Protein AF-A0A9X8DW33-F1 (afdb_monomer)

Mean predicted aligned error: 5.47 Å

Secondary structure (DSSP, 8-state):
--HHHHHHHHHHHHHHHHHHHHHHIIIIIHHHHHHHHHHHHHHHHHHHHH--TTHHHHHHHHHHHHHHHHHHHHHHHHHHHHHHHHHHTS--

pLDDT: mean 91.3, std 8.58, range [51.19, 97.69]

Solvent-accessible surface area (backbone atoms only — not comparable to full-atom values): 5105 Å² total; per-residue (Å²): 133,59,74,63,60,58,49,41,52,52,52,52,51,55,49,49,58,50,51,53,53,49,48,48,41,62,71,53,50,47,54,54,51,48,52,54,51,53,49,47,52,53,50,50,54,52,43,44,74,76,40,66,80,64,33,69,60,51,52,53,52,48,51,51,52,52,51,52,52,53,48,55,55,51,51,52,53,53,52,53,54,48,49,52,55,51,53,74,64,51,74,130

Organism: Aphanomyces astaci (NCBI:txid112090)

Structure (mmCIF, N/CA/C/O backbone):
data_AF-A0A9X8DW33-F1
#
_entry.id   AF-A0A9X8DW33-F1
#
loop_
_atom_site.group_PDB
_atom_site.id
_atom_site.type_symbol
_atom_site.label_atom_id
_atom_site.label_alt_id
_atom_site.label_comp_id
_atom_site.label_asym_id
_atom_site.label_entity_id
_atom_site.label_seq_id
_atom_site.pdbx_PDB_ins_code
_atom_site.Cartn_x
_atom_site.Cartn_y
_atom_site.Cartn_z
_atom_site.occupancy
_atom_site.B_iso_or_equiv
_atom_site.auth_seq_id
_atom_site.auth_comp_id
_atom_site.auth_asym_id
_atom_site.auth_atom_id
_atom_site.pdbx_PDB_model_num
ATOM 1 N N . MET A 1 1 ? -30.507 0.278 28.693 1.00 52.88 1 MET A N 1
ATOM 2 C CA . MET A 1 1 ? -29.131 0.159 28.166 1.00 52.88 1 MET A CA 1
ATOM 3 C C . MET A 1 1 ? -28.388 1.431 28.530 1.00 52.88 1 MET A C 1
ATOM 5 O O . MET A 1 1 ? -28.928 2.508 28.315 1.00 52.88 1 MET A O 1
ATOM 9 N N . THR A 1 2 ? -27.249 1.316 29.207 1.00 65.75 2 THR A N 1
ATOM 10 C CA . THR 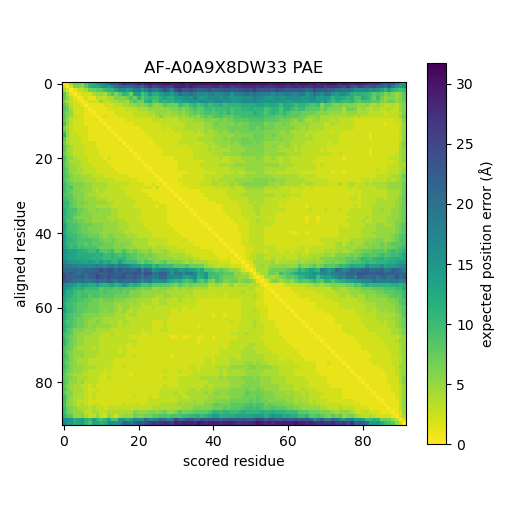A 1 2 ? -26.487 2.457 29.735 1.00 65.75 2 THR A CA 1
ATOM 11 C C . THR A 1 2 ? -25.849 3.258 28.592 1.00 65.75 2 THR A C 1
ATOM 13 O O . THR A 1 2 ? -25.485 2.694 27.564 1.00 65.75 2 THR A O 1
ATOM 16 N N . SER A 1 3 ? -25.710 4.577 28.765 1.00 76.00 3 SER A N 1
ATOM 17 C CA . SER A 1 3 ? -25.122 5.510 27.779 1.00 76.00 3 SER A CA 1
ATOM 18 C C . SER A 1 3 ? -23.765 5.039 27.221 1.00 76.00 3 SER A C 1
ATOM 20 O O . SER A 1 3 ? -23.469 5.247 26.047 1.00 76.00 3 SER A O 1
ATOM 22 N N . ASN A 1 4 ? -22.976 4.324 28.030 1.00 77.88 4 ASN A N 1
ATOM 23 C CA . ASN A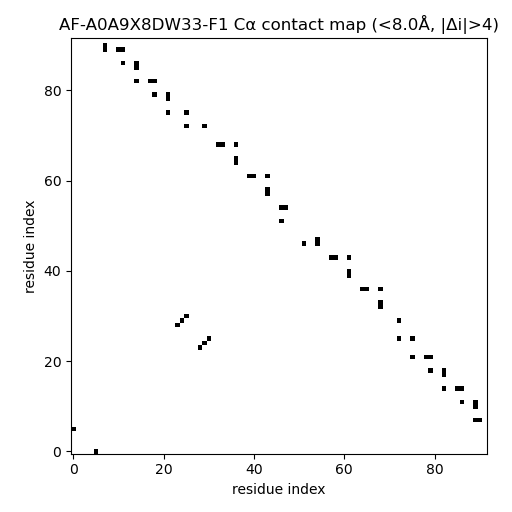 1 4 ? -21.679 3.775 27.627 1.00 77.88 4 ASN A CA 1
ATOM 24 C C . ASN A 1 4 ? -21.794 2.647 26.593 1.00 77.88 4 ASN A C 1
ATOM 26 O O . ASN A 1 4 ? -21.029 2.634 25.637 1.00 77.88 4 ASN A O 1
ATOM 30 N N . ALA A 1 5 ? -22.790 1.763 26.708 1.00 80.38 5 ALA A N 1
ATOM 31 C CA . ALA A 1 5 ? -22.991 0.685 25.739 1.00 80.38 5 ALA A CA 1
ATOM 32 C C . ALA A 1 5 ? -23.350 1.227 24.343 1.00 80.38 5 ALA A C 1
ATOM 34 O O . ALA A 1 5 ? -22.873 0.720 23.332 1.00 80.38 5 ALA A O 1
ATOM 35 N N . MET A 1 6 ? -24.143 2.305 24.280 1.00 82.50 6 MET A N 1
ATOM 36 C CA . MET A 1 6 ? -24.470 2.965 23.008 1.00 82.50 6 MET A CA 1
ATOM 37 C C . MET A 1 6 ? -23.249 3.656 22.385 1.00 82.50 6 MET A C 1
ATOM 39 O O . MET A 1 6 ? -23.107 3.657 21.164 1.00 82.50 6 MET A O 1
ATOM 43 N N . LYS A 1 7 ? -22.351 4.218 23.207 1.00 84.81 7 LYS A N 1
ATOM 44 C CA . LYS A 1 7 ? -21.090 4.810 22.733 1.00 84.81 7 LYS A CA 1
ATOM 45 C C . LYS A 1 7 ? -20.139 3.749 22.182 1.00 84.81 7 LYS A C 1
ATOM 47 O O . LYS A 1 7 ? -19.670 3.913 21.059 1.00 84.81 7 LYS A O 1
ATOM 52 N N . ALA A 1 8 ? -19.938 2.654 22.917 1.00 87.38 8 ALA A N 1
ATOM 53 C CA . ALA A 1 8 ? -19.098 1.539 22.486 1.00 87.38 8 ALA A CA 1
ATOM 54 C C . ALA A 1 8 ? -19.596 0.941 21.161 1.00 87.38 8 ALA A C 1
ATOM 56 O O . ALA A 1 8 ? -18.826 0.758 20.223 1.00 87.38 8 ALA A O 1
ATOM 57 N N . GLN A 1 9 ? -20.910 0.737 21.027 1.00 90.12 9 GLN A N 1
ATOM 58 C CA . GLN A 1 9 ? -21.505 0.254 19.781 1.00 90.12 9 GLN A CA 1
ATOM 59 C C . GLN A 1 9 ? -21.278 1.220 18.605 1.00 90.12 9 GLN A C 1
ATOM 61 O O . GLN A 1 9 ? -20.993 0.777 17.493 1.00 90.12 9 GLN A O 1
ATOM 66 N N . GLY A 1 10 ? -21.365 2.533 18.841 1.00 91.44 10 GLY A N 1
ATOM 67 C CA . GLY A 1 10 ? -21.058 3.542 17.825 1.00 91.44 10 GLY A CA 1
ATOM 68 C C . GLY A 1 10 ? -19.585 3.541 17.404 1.00 91.44 10 GLY A C 1
ATOM 69 O O . GLY A 1 10 ? -19.289 3.655 16.215 1.00 91.44 10 GLY A O 1
ATOM 70 N N . GLN A 1 11 ? -18.663 3.364 18.354 1.00 91.31 11 GLN A N 1
ATOM 71 C CA . GLN A 1 11 ? -17.228 3.249 18.070 1.00 91.31 1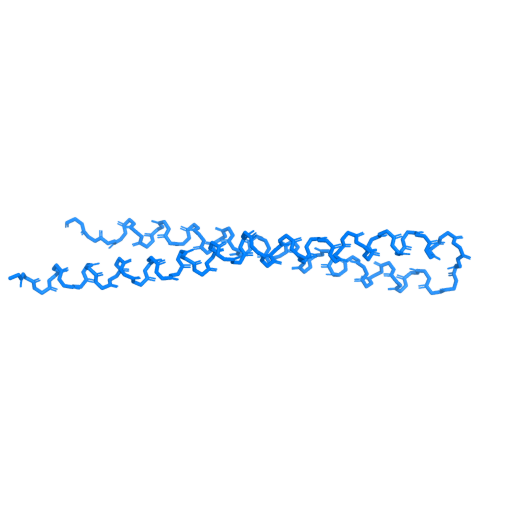1 GLN A CA 1
ATOM 72 C C . GLN A 1 11 ? -16.916 1.987 17.260 1.00 91.31 11 GLN A C 1
ATOM 74 O O . GLN A 1 11 ? -16.226 2.076 16.247 1.00 91.31 11 GLN A O 1
ATOM 79 N N . LEU A 1 12 ? -17.491 0.840 17.633 1.00 94.12 12 LEU A N 1
ATOM 80 C CA . LEU A 1 12 ? -17.339 -0.412 16.884 1.00 94.12 12 LEU A CA 1
ATOM 81 C C . LEU A 1 12 ? -17.865 -0.296 15.453 1.00 94.12 12 LEU A C 1
ATOM 83 O O . LEU A 1 12 ? -17.204 -0.760 14.527 1.00 94.12 12 LEU A O 1
ATOM 87 N N . ALA A 1 13 ? -19.016 0.351 15.256 1.00 94.88 13 ALA A N 1
ATOM 88 C CA . ALA A 1 13 ? -19.559 0.583 13.920 1.00 94.88 13 ALA A CA 1
ATOM 89 C C . ALA A 1 13 ? -18.619 1.457 13.072 1.00 94.88 13 ALA A C 1
ATOM 91 O O . ALA A 1 13 ? -18.328 1.126 11.926 1.00 94.88 13 ALA A O 1
ATOM 92 N N . ALA A 1 14 ? -18.075 2.533 13.649 1.00 94.25 14 ALA A N 1
ATOM 93 C CA . ALA A 1 14 ? -17.129 3.400 12.950 1.00 94.25 14 ALA A CA 1
ATOM 94 C C . ALA A 1 14 ? -15.820 2.675 12.581 1.00 94.25 14 ALA A C 1
ATOM 96 O O . ALA A 1 14 ? -15.288 2.884 11.485 1.00 94.25 14 ALA A O 1
ATOM 97 N N . ILE A 1 15 ? -15.313 1.820 13.475 1.00 95.56 15 ILE A N 1
ATOM 98 C CA . ILE A 1 15 ? -14.139 0.974 13.230 1.00 95.56 15 ILE A CA 1
ATOM 99 C C . ILE A 1 15 ? -14.428 -0.025 12.106 1.00 95.56 15 ILE A C 1
ATOM 101 O O . ILE A 1 15 ? -13.622 -0.137 11.182 1.00 95.56 15 ILE A O 1
ATOM 105 N N . ALA A 1 16 ? -15.579 -0.703 12.142 1.00 95.62 16 ALA A N 1
ATOM 106 C CA . ALA A 1 16 ? -15.991 -1.650 11.107 1.00 95.62 16 ALA A CA 1
ATOM 107 C C . ALA A 1 16 ? -16.078 -0.975 9.728 1.00 95.62 16 ALA A C 1
ATOM 109 O O . ALA A 1 16 ? -15.445 -1.435 8.780 1.00 95.62 16 ALA A O 1
ATOM 110 N N . ASP A 1 17 ? -16.726 0.190 9.636 1.00 96.88 17 ASP A N 1
ATOM 111 C CA . ASP A 1 17 ? -16.809 0.961 8.390 1.00 96.88 17 ASP A CA 1
ATOM 112 C C . ASP A 1 17 ? -15.423 1.351 7.846 1.00 96.88 17 ASP A C 1
ATOM 114 O O . ASP A 1 17 ? -15.193 1.430 6.634 1.00 96.88 17 ASP A O 1
ATOM 118 N N . GLN A 1 18 ? -14.474 1.686 8.728 1.00 96.06 18 GLN A N 1
ATOM 119 C CA . GLN A 1 18 ? -13.100 1.983 8.319 1.00 96.06 18 GLN A CA 1
ATOM 120 C C . GLN A 1 18 ? -12.347 0.724 7.881 1.00 96.06 18 GLN A C 1
ATOM 122 O O . GLN A 1 18 ? -11.641 0.786 6.872 1.00 96.06 18 GLN A O 1
ATOM 127 N N . ALA A 1 19 ? -12.527 -0.398 8.575 1.00 96.31 19 ALA A N 1
ATOM 128 C CA . ALA A 1 19 ? -11.943 -1.680 8.203 1.00 96.31 19 ALA A CA 1
ATOM 129 C C . ALA A 1 19 ? -12.435 -2.142 6.823 1.00 96.31 19 ALA A C 1
ATOM 131 O O . ALA A 1 19 ? -11.607 -2.497 5.985 1.00 96.31 19 ALA A O 1
ATOM 132 N N . ASP A 1 20 ? -13.733 -2.025 6.535 1.00 96.81 20 ASP A N 1
ATOM 133 C CA . ASP A 1 20 ? -14.318 -2.376 5.233 1.00 96.81 20 ASP A CA 1
ATOM 134 C C . ASP A 1 20 ? -13.743 -1.525 4.094 1.00 96.81 20 ASP A C 1
ATOM 136 O O . ASP A 1 20 ? -13.392 -2.034 3.025 1.00 96.81 20 ASP A O 1
ATOM 140 N N . ARG A 1 21 ? -13.560 -0.220 4.331 1.00 95.94 21 ARG A N 1
ATOM 141 C CA . ARG A 1 21 ? -12.900 0.670 3.361 1.00 95.94 21 ARG A CA 1
ATOM 142 C C . ARG A 1 21 ? -11.450 0.274 3.108 1.00 95.94 21 ARG A C 1
ATOM 144 O O . ARG A 1 21 ? -11.002 0.315 1.962 1.00 95.94 21 ARG A O 1
ATOM 151 N N . ILE A 1 22 ? -10.700 -0.076 4.151 1.00 96.00 22 ILE A N 1
ATOM 152 C CA . ILE A 1 22 ? -9.313 -0.530 3.991 1.00 96.00 22 ILE A CA 1
ATOM 153 C C . ILE A 1 22 ? -9.285 -1.875 3.259 1.00 96.00 22 ILE A C 1
ATOM 155 O O . ILE A 1 22 ? -8.460 -2.056 2.364 1.00 96.00 22 ILE A O 1
ATOM 159 N N . HIS A 1 23 ? -10.208 -2.783 3.577 1.00 95.94 23 HIS A N 1
ATOM 160 C CA . HIS A 1 23 ? -10.349 -4.068 2.906 1.00 95.94 23 HIS A CA 1
ATOM 161 C C . HIS A 1 23 ? -10.583 -3.896 1.400 1.00 95.94 23 HIS A C 1
ATOM 163 O O . HIS A 1 23 ? -9.849 -4.498 0.614 1.00 95.94 23 HIS A O 1
ATOM 169 N N . ASP A 1 24 ? -11.513 -3.032 0.975 1.00 96.31 24 ASP A N 1
ATOM 170 C CA . ASP A 1 24 ? -11.688 -2.706 -0.449 1.00 96.31 24 ASP A CA 1
ATOM 171 C C . ASP A 1 24 ? -10.380 -2.189 -1.067 1.00 96.31 24 ASP A C 1
ATOM 173 O O . ASP A 1 24 ? -9.903 -2.713 -2.073 1.00 96.31 24 ASP A O 1
ATOM 177 N N . ILE A 1 25 ? -9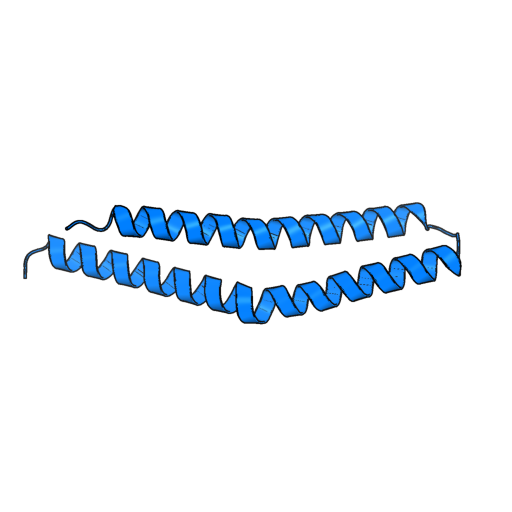.725 -1.214 -0.429 1.00 96.25 25 ILE A N 1
ATOM 178 C CA . ILE A 1 25 ? -8.475 -0.646 -0.953 1.00 96.25 25 ILE A CA 1
ATOM 179 C C . ILE A 1 25 ? -7.404 -1.727 -1.147 1.00 96.25 25 ILE A C 1
ATOM 181 O O . ILE A 1 25 ? -6.731 -1.741 -2.182 1.00 96.25 25 ILE A O 1
ATOM 185 N N . VAL A 1 26 ? -7.233 -2.614 -0.170 1.00 95.38 26 VAL A N 1
ATOM 186 C CA . VAL A 1 26 ? -6.190 -3.647 -0.175 1.00 95.38 26 VAL A CA 1
ATOM 187 C C . VAL A 1 26 ? -6.503 -4.773 -1.156 1.00 95.38 26 VAL A C 1
ATOM 189 O O . VAL A 1 26 ? -5.582 -5.284 -1.790 1.00 95.38 26 VAL A O 1
ATOM 192 N N . THR A 1 27 ? -7.772 -5.143 -1.321 1.00 95.00 27 THR A N 1
ATOM 193 C CA . THR A 1 27 ? -8.168 -6.294 -2.149 1.00 95.00 27 THR A CA 1
ATOM 194 C C . THR A 1 27 ? -8.485 -5.934 -3.595 1.00 95.00 27 THR A C 1
ATOM 196 O O . THR A 1 27 ? -8.300 -6.771 -4.476 1.00 95.00 27 THR A O 1
ATOM 199 N N . THR A 1 28 ? -8.906 -4.699 -3.877 1.00 93.75 28 THR A N 1
ATOM 200 C CA . THR A 1 28 ? -9.308 -4.282 -5.229 1.00 93.75 28 THR A CA 1
ATOM 201 C C . THR A 1 28 ? -8.343 -3.245 -5.809 1.00 93.75 28 THR A C 1
ATOM 203 O O . THR A 1 28 ? -7.729 -3.456 -6.862 1.00 93.75 28 THR A O 1
ATOM 206 N N . ARG A 1 29 ? -8.130 -2.128 -5.106 1.00 94.62 29 ARG A N 1
ATOM 207 C CA . ARG A 1 29 ? -7.446 -0.945 -5.662 1.00 94.62 29 ARG A CA 1
ATOM 208 C C . ARG A 1 29 ? -5.929 -1.093 -5.709 1.00 94.62 29 ARG A C 1
ATOM 210 O O . ARG A 1 29 ? -5.320 -0.762 -6.729 1.00 94.62 29 ARG A O 1
ATOM 217 N N . LEU A 1 30 ? -5.302 -1.555 -4.627 1.00 95.81 30 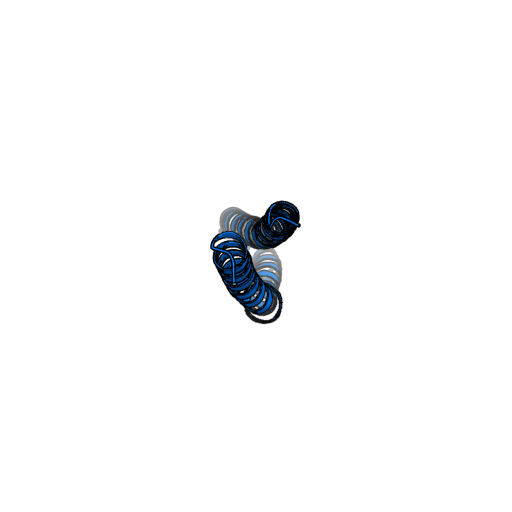LEU A N 1
ATOM 218 C CA . LEU A 1 30 ? -3.848 -1.740 -4.569 1.00 95.81 30 LEU A CA 1
ATOM 219 C C . LEU A 1 30 ? -3.349 -2.805 -5.559 1.00 95.81 30 LEU A C 1
ATOM 221 O O . LEU A 1 30 ? -2.359 -2.522 -6.234 1.00 95.81 30 LEU A O 1
ATOM 225 N N . PRO A 1 31 ? -4.018 -3.959 -5.746 1.00 96.94 31 PRO A N 1
ATOM 226 C CA . PRO A 1 31 ? -3.630 -4.932 -6.766 1.00 96.94 31 PRO A CA 1
ATOM 227 C C . PRO A 1 31 ? -3.694 -4.367 -8.187 1.00 96.94 31 PRO A C 1
ATOM 229 O O . 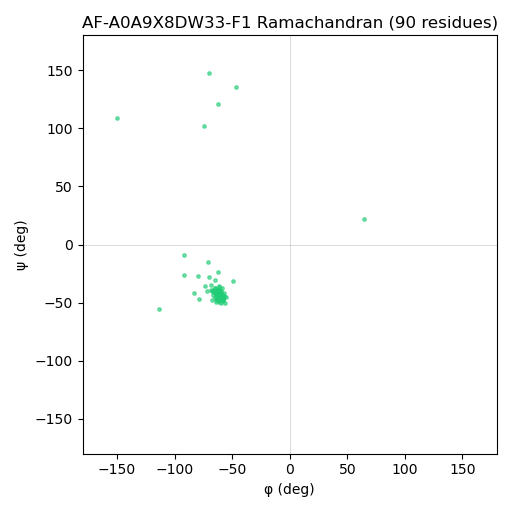PRO A 1 31 ? -2.778 -4.579 -8.984 1.00 96.94 31 PRO A O 1
ATOM 232 N N . HIS A 1 32 ? -4.721 -3.572 -8.498 1.00 95.88 32 HIS A N 1
ATOM 233 C CA . HIS A 1 32 ? -4.791 -2.890 -9.788 1.00 95.88 32 HIS A CA 1
ATOM 234 C C . HIS A 1 32 ? -3.631 -1.895 -9.970 1.00 95.88 32 HIS A C 1
ATOM 236 O O . HIS A 1 32 ? -2.946 -1.908 -10.994 1.00 95.88 32 HIS A O 1
ATOM 242 N N . GLN A 1 33 ? -3.352 -1.071 -8.954 1.00 95.31 33 GLN A N 1
ATOM 243 C CA . GLN A 1 33 ? -2.221 -0.135 -8.978 1.00 95.31 33 GLN A CA 1
ATOM 244 C C . GLN A 1 33 ? -0.870 -0.849 -9.092 1.00 95.31 33 GLN A C 1
ATOM 246 O O . GLN A 1 33 ? 0.009 -0.364 -9.801 1.00 95.31 33 GLN A O 1
ATOM 251 N N . HIS A 1 34 ? -0.713 -2.006 -8.448 1.00 97.00 34 HIS A N 1
ATOM 252 C CA . HIS A 1 34 ? 0.468 -2.850 -8.590 1.00 97.00 34 HIS A CA 1
ATOM 253 C C . HIS A 1 34 ? 0.682 -3.255 -10.052 1.00 97.00 34 HIS A C 1
ATOM 255 O O . HIS A 1 34 ? 1.789 -3.106 -10.566 1.00 97.00 34 HIS A O 1
ATOM 261 N N . GLY A 1 35 ? -0.377 -3.687 -10.746 1.00 96.69 35 GLY A N 1
ATOM 262 C CA . GLY A 1 35 ? -0.318 -4.009 -12.174 1.00 96.69 35 GLY A CA 1
ATOM 263 C C . GLY A 1 35 ? 0.157 -2.831 -13.031 1.00 96.69 35 GLY A C 1
ATOM 264 O O . GLY A 1 35 ? 1.045 -2.994 -13.868 1.00 96.69 35 GLY A O 1
ATOM 265 N N . LEU A 1 36 ? -0.364 -1.627 -12.777 1.00 95.69 36 LEU A N 1
ATOM 266 C CA . LEU A 1 36 ? 0.051 -0.411 -13.489 1.00 95.69 36 LEU A CA 1
ATOM 267 C C . LEU A 1 36 ? 1.525 -0.060 -13.239 1.00 95.69 36 LEU A C 1
ATOM 269 O O . LEU A 1 36 ? 2.253 0.268 -14.174 1.00 95.69 36 LEU A O 1
ATOM 273 N N . VAL A 1 37 ? 1.985 -0.152 -11.989 1.00 96.75 37 VAL A N 1
ATOM 274 C CA . VAL A 1 37 ? 3.382 0.135 -11.628 1.00 96.75 37 VAL A CA 1
ATOM 275 C C . VAL A 1 37 ? 4.328 -0.914 -12.214 1.00 96.75 37 VAL A C 1
ATOM 277 O O . VAL A 1 37 ? 5.389 -0.559 -12.725 1.00 96.75 37 VAL A O 1
ATOM 280 N N . ALA A 1 38 ? 3.945 -2.193 -12.203 1.00 97.00 38 ALA A N 1
ATOM 281 C CA . ALA A 1 38 ? 4.712 -3.260 -12.841 1.00 97.00 38 ALA A CA 1
ATOM 282 C C . ALA A 1 38 ? 4.850 -3.027 -14.355 1.00 97.00 38 ALA A C 1
ATOM 284 O O . ALA A 1 38 ? 5.947 -3.173 -14.904 1.00 97.00 38 ALA A O 1
ATOM 285 N N . ALA A 1 39 ? 3.770 -2.598 -15.016 1.00 96.31 39 ALA A N 1
ATOM 286 C CA . ALA A 1 39 ? 3.791 -2.229 -16.427 1.00 96.31 39 ALA A CA 1
ATOM 287 C C . ALA A 1 39 ? 4.714 -1.028 -16.700 1.00 96.31 39 ALA A C 1
ATOM 289 O O . ALA A 1 39 ? 5.518 -1.092 -17.630 1.00 96.31 39 ALA A O 1
ATOM 290 N N . GLU A 1 40 ? 4.681 0.024 -15.873 1.00 95.00 40 GLU A N 1
ATOM 291 C CA . GLU A 1 40 ? 5.594 1.172 -16.013 1.00 95.00 40 GLU A CA 1
ATOM 292 C C . GLU A 1 40 ? 7.063 0.753 -15.847 1.00 95.00 40 GLU A C 1
ATOM 294 O O . GLU A 1 40 ? 7.924 1.199 -16.610 1.00 95.00 40 GLU A O 1
ATOM 299 N N . ILE A 1 41 ? 7.373 -0.120 -14.880 1.00 95.69 41 ILE A N 1
ATOM 300 C CA . ILE A 1 41 ? 8.737 -0.637 -14.682 1.00 95.69 41 ILE A CA 1
ATOM 301 C C . ILE A 1 41 ? 9.196 -1.391 -15.932 1.00 95.69 41 ILE A C 1
ATOM 303 O O . ILE A 1 41 ? 10.302 -1.150 -16.428 1.00 95.69 41 ILE A O 1
ATOM 307 N N . ALA A 1 42 ? 8.354 -2.284 -16.459 1.00 95.56 42 ALA A N 1
ATOM 308 C CA . ALA A 1 42 ? 8.658 -3.048 -17.664 1.00 95.56 42 ALA A CA 1
ATOM 309 C C . ALA A 1 42 ? 8.866 -2.126 -18.874 1.00 95.56 42 ALA A C 1
ATOM 311 O O . ALA A 1 42 ? 9.890 -2.235 -19.553 1.00 95.56 42 ALA A O 1
ATOM 312 N N . ALA A 1 43 ? 7.959 -1.171 -19.094 1.00 92.38 43 ALA A N 1
ATOM 313 C CA . ALA A 1 43 ? 8.047 -0.190 -20.171 1.00 92.38 43 ALA A CA 1
ATOM 314 C C . ALA A 1 43 ? 9.308 0.677 -20.044 1.00 92.38 43 ALA A C 1
ATOM 316 O O . ALA A 1 43 ? 10.042 0.856 -21.014 1.00 92.38 43 ALA A O 1
ATOM 317 N N . THR A 1 44 ? 9.619 1.159 -18.839 1.00 92.81 44 THR A N 1
ATOM 318 C CA . THR A 1 44 ? 10.820 1.963 -18.568 1.00 92.81 44 THR A CA 1
ATOM 319 C C . THR A 1 44 ? 12.091 1.170 -18.838 1.00 92.81 44 THR A C 1
ATOM 321 O O . THR A 1 44 ? 13.024 1.703 -19.445 1.00 92.81 44 THR A O 1
ATOM 324 N N . ARG A 1 45 ? 12.143 -0.102 -18.425 1.00 91.19 45 ARG A N 1
ATOM 325 C CA . ARG A 1 45 ? 13.281 -0.986 -18.698 1.00 91.19 45 ARG A CA 1
ATOM 326 C C . ARG A 1 45 ? 13.467 -1.186 -20.199 1.00 91.19 45 ARG A C 1
ATOM 328 O O . ARG A 1 45 ? 14.569 -0.976 -20.695 1.00 91.19 45 ARG A O 1
ATOM 335 N N . TRP A 1 46 ? 12.396 -1.523 -20.915 1.00 92.19 46 TRP A N 1
ATOM 336 C CA . TRP A 1 46 ? 12.426 -1.714 -22.367 1.00 92.19 46 TRP A CA 1
ATOM 337 C C . TRP A 1 46 ? 12.864 -0.450 -23.108 1.00 92.19 46 TRP A C 1
ATOM 339 O O . TRP A 1 46 ? 13.805 -0.488 -23.898 1.00 92.19 46 TRP A O 1
ATOM 349 N N . LEU A 1 47 ? 12.247 0.694 -22.806 1.00 89.50 47 LEU A N 1
ATOM 350 C CA . LEU A 1 47 ? 12.574 1.973 -23.437 1.00 89.50 47 LEU A CA 1
ATOM 351 C C . LEU A 1 47 ? 13.990 2.447 -23.118 1.00 89.50 47 LEU A C 1
ATOM 353 O O . LEU A 1 47 ? 14.585 3.131 -23.942 1.00 89.50 47 LEU A O 1
ATOM 357 N N . SER A 1 48 ? 14.538 2.111 -21.949 1.00 86.56 48 SER A N 1
ATOM 358 C CA . SER A 1 48 ? 15.923 2.468 -21.612 1.00 86.56 48 SER A CA 1
ATOM 359 C C . SER A 1 48 ? 16.944 1.675 -22.427 1.00 86.56 48 SER A C 1
ATOM 361 O O . SER A 1 48 ? 18.025 2.188 -22.672 1.00 86.56 48 SER A O 1
ATOM 363 N N . VAL A 1 49 ? 16.603 0.460 -22.869 1.00 86.31 49 VAL A N 1
ATOM 364 C CA . VAL A 1 49 ? 17.453 -0.346 -23.763 1.00 86.31 49 VAL A CA 1
ATOM 365 C C . VAL A 1 49 ? 17.264 0.071 -25.223 1.00 86.31 49 VAL A C 1
ATOM 367 O O . VAL A 1 49 ? 18.235 0.182 -25.963 1.00 86.31 49 VAL A O 1
ATOM 370 N N . ALA A 1 50 ? 16.019 0.320 -25.639 1.00 86.25 50 ALA A N 1
ATOM 371 C CA . ALA A 1 50 ? 15.682 0.615 -27.031 1.00 86.25 50 ALA A CA 1
ATOM 372 C C . ALA A 1 50 ? 15.975 2.068 -27.450 1.00 86.25 50 ALA A C 1
ATOM 374 O O . ALA A 1 50 ? 16.193 2.332 -28.630 1.00 86.25 50 ALA A O 1
ATOM 375 N N . ASN A 1 51 ? 15.957 3.027 -26.516 1.00 82.31 51 ASN A N 1
ATOM 376 C CA . ASN A 1 51 ? 16.192 4.439 -26.809 1.00 82.31 51 ASN A CA 1
ATOM 377 C C . ASN A 1 51 ? 16.827 5.167 -25.612 1.00 82.31 51 ASN A C 1
ATOM 379 O O . ASN A 1 51 ? 16.160 5.481 -24.628 1.00 82.31 51 ASN A O 1
ATOM 383 N N . ASN A 1 52 ? 18.104 5.533 -25.722 1.00 75.00 52 ASN A N 1
ATOM 384 C CA . ASN A 1 52 ? 18.823 6.217 -24.641 1.00 75.00 52 ASN A CA 1
ATOM 385 C C . ASN A 1 52 ? 18.387 7.678 -24.411 1.00 75.00 52 ASN A C 1
ATOM 387 O O . ASN A 1 52 ? 18.673 8.246 -23.354 1.00 75.00 52 ASN A O 1
ATOM 391 N N . GLY A 1 53 ? 17.657 8.296 -25.346 1.00 79.56 53 GLY A N 1
ATOM 392 C CA . GLY A 1 53 ? 17.173 9.668 -25.189 1.00 79.56 53 GLY A CA 1
ATOM 393 C C . GLY A 1 53 ? 16.228 9.791 -23.992 1.00 79.56 53 GLY A C 1
ATOM 394 O O . GLY A 1 53 ? 15.191 9.131 -23.961 1.00 79.56 53 GLY A O 1
ATOM 395 N N . ASN A 1 54 ? 16.562 10.641 -23.015 1.00 81.19 54 ASN A N 1
ATOM 396 C CA . ASN A 1 54 ? 15.785 10.901 -21.788 1.00 81.19 54 ASN A CA 1
ATOM 397 C C . ASN A 1 54 ? 15.635 9.713 -20.811 1.00 81.19 54 ASN A C 1
ATOM 399 O O . ASN A 1 54 ? 14.732 9.721 -19.967 1.00 81.19 54 ASN A O 1
ATOM 403 N N . ALA A 1 55 ? 16.522 8.712 -20.870 1.00 85.94 55 ALA A N 1
ATOM 404 C CA . ALA A 1 55 ? 16.478 7.546 -19.979 1.00 85.94 55 ALA A CA 1
ATOM 405 C C . ALA A 1 55 ? 16.527 7.923 -18.482 1.00 85.94 55 ALA A C 1
ATOM 407 O O . ALA A 1 55 ? 15.741 7.407 -17.688 1.00 85.94 55 ALA A O 1
ATOM 408 N N . ALA A 1 56 ? 17.376 8.886 -18.100 1.00 87.94 56 ALA A N 1
ATOM 409 C CA . ALA A 1 56 ? 17.497 9.349 -16.714 1.00 87.94 56 ALA A CA 1
ATOM 410 C C . ALA A 1 56 ? 16.185 9.947 -16.168 1.00 87.94 56 ALA A C 1
ATOM 412 O O . ALA A 1 56 ? 15.770 9.639 -15.049 1.00 87.94 56 ALA A O 1
ATOM 413 N N . THR A 1 57 ? 15.494 10.757 -16.974 1.00 90.12 57 THR A N 1
ATOM 414 C CA . THR A 1 57 ? 14.209 11.369 -16.602 1.00 90.12 57 THR A CA 1
ATOM 415 C C . THR A 1 57 ? 13.111 10.319 -16.457 1.00 90.12 57 THR A C 1
ATOM 417 O O . THR A 1 57 ? 12.371 10.342 -15.470 1.00 90.12 57 THR A O 1
ATOM 420 N N . ARG A 1 58 ? 13.029 9.359 -17.390 1.00 90.12 58 ARG A N 1
ATOM 421 C CA . ARG A 1 58 ? 12.080 8.235 -17.298 1.00 90.12 58 ARG A CA 1
ATOM 422 C C . ARG A 1 58 ? 12.325 7.398 -16.048 1.00 90.12 58 ARG A C 1
ATOM 424 O O . ARG A 1 58 ? 11.391 7.142 -15.294 1.00 90.12 58 ARG A O 1
ATOM 431 N N . LEU A 1 59 ? 13.584 7.062 -15.772 1.00 92.31 59 LEU A N 1
ATOM 432 C CA . LEU A 1 59 ? 13.960 6.319 -14.573 1.00 92.31 59 LEU A CA 1
ATOM 433 C C . LEU A 1 59 ? 13.574 7.071 -13.292 1.00 92.31 59 LEU A C 1
ATOM 435 O O . LEU A 1 59 ? 13.030 6.464 -12.369 1.00 92.31 59 LEU A O 1
ATOM 439 N N . LYS A 1 60 ? 13.813 8.388 -13.229 1.00 94.31 60 LYS A N 1
ATOM 440 C CA . LYS A 1 60 ? 13.417 9.221 -12.083 1.00 94.31 60 LYS A CA 1
ATOM 441 C C . LYS A 1 60 ? 11.901 9.186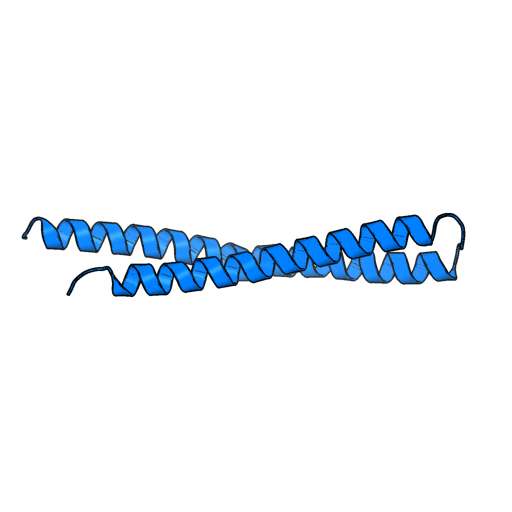 -11.862 1.00 94.31 60 LYS A C 1
ATOM 443 O O . LYS A 1 60 ? 11.462 8.983 -10.730 1.00 94.31 60 LYS A O 1
ATOM 448 N N . LYS A 1 61 ? 11.108 9.337 -12.928 1.00 93.31 61 LYS A N 1
ATOM 449 C CA . LYS A 1 61 ? 9.639 9.270 -12.863 1.00 93.31 61 LYS A CA 1
ATOM 450 C C . LYS A 1 61 ? 9.154 7.891 -12.407 1.00 93.31 61 LYS A C 1
ATOM 452 O O . LYS A 1 61 ? 8.346 7.818 -11.484 1.00 93.31 61 LYS A O 1
ATOM 457 N N . CYS A 1 62 ? 9.689 6.818 -12.991 1.00 94.75 62 CYS A N 1
ATOM 458 C CA . CYS A 1 62 ? 9.356 5.444 -12.616 1.00 94.75 62 CYS A CA 1
ATOM 459 C C . CYS A 1 62 ? 9.650 5.188 -11.129 1.00 94.75 62 CYS A C 1
ATOM 461 O O . CYS A 1 62 ? 8.785 4.708 -10.402 1.00 94.75 62 CYS A O 1
ATOM 463 N N . LYS A 1 63 ? 10.837 5.573 -10.637 1.00 96.06 63 LYS A N 1
ATOM 464 C CA . LYS A 1 63 ? 11.192 5.443 -9.213 1.00 96.06 63 LYS A CA 1
ATOM 465 C C . LYS A 1 63 ? 10.216 6.187 -8.304 1.00 96.06 63 LYS A C 1
ATOM 467 O O . LYS A 1 63 ? 9.800 5.640 -7.290 1.00 96.06 63 LYS A O 1
ATOM 472 N N . MET A 1 64 ? 9.825 7.406 -8.672 1.00 96.81 64 MET A N 1
ATOM 473 C CA . MET A 1 64 ? 8.847 8.181 -7.905 1.00 96.81 64 MET A CA 1
ATOM 474 C C . MET A 1 64 ? 7.489 7.469 -7.824 1.00 96.81 64 MET A C 1
ATOM 476 O O . MET A 1 64 ? 6.901 7.405 -6.749 1.00 96.81 64 MET A O 1
ATOM 480 N N . GLN A 1 65 ? 7.007 6.889 -8.927 1.00 95.44 65 GLN A N 1
ATOM 481 C CA . GLN A 1 65 ? 5.756 6.124 -8.922 1.00 95.44 65 GLN A CA 1
ATOM 482 C C . GLN A 1 65 ? 5.839 4.877 -8.035 1.00 95.44 65 GLN A C 1
ATOM 484 O O . GLN A 1 65 ? 4.918 4.626 -7.258 1.00 95.44 65 GLN A O 1
ATOM 489 N N . VAL A 1 66 ? 6.958 4.146 -8.085 1.00 96.69 66 VAL A N 1
ATOM 490 C CA . VAL A 1 66 ? 7.206 2.992 -7.205 1.00 96.69 66 VAL A CA 1
ATOM 491 C C . VAL A 1 66 ? 7.211 3.413 -5.735 1.00 96.69 66 VAL A C 1
ATOM 493 O O . VAL A 1 66 ? 6.557 2.774 -4.911 1.00 96.69 66 VAL A O 1
ATOM 496 N N . THR A 1 67 ? 7.888 4.513 -5.398 1.00 97.44 67 THR A N 1
ATOM 497 C CA . THR A 1 67 ? 7.906 5.053 -4.031 1.00 97.44 67 THR A CA 1
ATOM 498 C C . THR A 1 67 ? 6.508 5.444 -3.559 1.00 97.44 67 THR A C 1
ATOM 500 O O . THR A 1 67 ? 6.121 5.088 -2.448 1.00 97.44 67 THR A O 1
ATOM 503 N N . ASN A 1 68 ? 5.722 6.117 -4.403 1.00 96.44 68 ASN A N 1
ATOM 504 C CA . ASN A 1 68 ? 4.352 6.506 -4.069 1.00 96.44 68 ASN A CA 1
ATOM 505 C C . ASN A 1 68 ? 3.449 5.288 -3.853 1.00 96.44 68 ASN A C 1
ATOM 507 O O . ASN A 1 68 ? 2.630 5.282 -2.936 1.00 96.44 68 ASN A O 1
ATOM 511 N N . PHE A 1 69 ? 3.601 4.246 -4.672 1.00 96.81 69 PHE A N 1
ATOM 512 C CA . PHE A 1 69 ? 2.870 2.997 -4.484 1.00 96.81 69 PHE A CA 1
ATOM 513 C C . PHE A 1 69 ? 3.249 2.321 -3.162 1.00 96.81 69 PHE A C 1
ATOM 515 O O . PHE A 1 69 ? 2.366 1.996 -2.372 1.00 96.81 69 PHE A O 1
ATOM 522 N N . ARG A 1 70 ? 4.550 2.201 -2.866 1.00 97.00 70 ARG A N 1
ATOM 523 C CA . ARG A 1 70 ? 5.030 1.675 -1.579 1.00 97.00 70 ARG A CA 1
ATOM 524 C C . ARG A 1 70 ? 4.452 2.456 -0.399 1.00 97.00 70 ARG A C 1
ATOM 526 O O . ARG A 1 70 ? 4.005 1.841 0.562 1.00 97.00 70 ARG A O 1
ATOM 533 N N . PHE A 1 71 ? 4.446 3.787 -0.474 1.00 97.69 71 PHE A N 1
ATOM 534 C CA . PHE A 1 71 ? 3.868 4.634 0.569 1.00 97.69 71 PHE A CA 1
ATOM 535 C C . PHE A 1 71 ? 2.387 4.313 0.803 1.00 97.69 71 PHE A C 1
ATOM 537 O O . PHE A 1 71 ? 1.995 4.090 1.940 1.00 97.69 71 PHE A O 1
ATOM 544 N N . ARG A 1 72 ? 1.582 4.197 -0.261 1.00 95.75 72 ARG A N 1
ATOM 545 C CA . ARG A 1 72 ?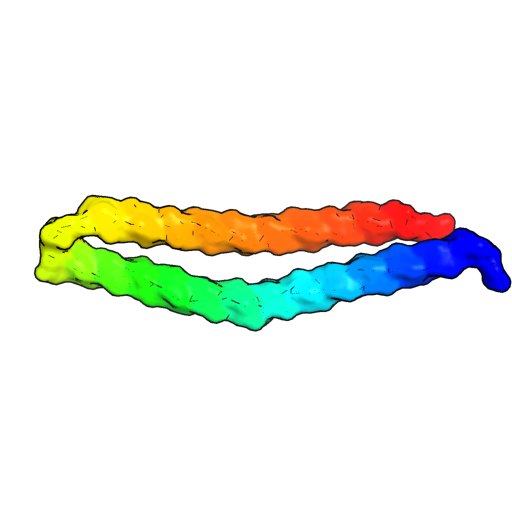 0.150 3.860 -0.153 1.00 95.75 72 ARG A CA 1
ATOM 546 C C . ARG A 1 72 ? -0.099 2.507 0.505 1.00 95.75 72 ARG A C 1
ATOM 548 O O . ARG A 1 72 ? -1.044 2.381 1.277 1.00 95.75 72 ARG A O 1
ATOM 555 N N . VAL A 1 73 ? 0.731 1.508 0.197 1.00 96.31 73 VAL A N 1
ATOM 556 C CA . VAL A 1 73 ? 0.648 0.179 0.823 1.00 96.31 73 VAL A CA 1
ATOM 557 C C . VAL A 1 73 ? 0.935 0.281 2.322 1.00 96.31 73 VAL A C 1
ATOM 559 O O . VAL A 1 73 ? 0.147 -0.204 3.130 1.00 96.31 73 VAL A O 1
ATOM 562 N N . LEU A 1 74 ? 2.031 0.950 2.697 1.00 97.25 74 LEU A N 1
ATOM 563 C CA . LEU A 1 74 ? 2.409 1.133 4.102 1.00 97.25 74 LEU A CA 1
ATOM 564 C C . LEU A 1 74 ? 1.362 1.934 4.879 1.00 97.25 74 LEU A C 1
ATOM 566 O O . LEU A 1 74 ? 1.040 1.576 6.006 1.00 97.25 74 LEU A O 1
ATOM 570 N N . GLU A 1 75 ? 0.785 2.959 4.256 1.00 97.06 75 GLU A N 1
ATOM 571 C CA . GLU A 1 75 ? -0.283 3.765 4.843 1.00 97.06 75 GLU A CA 1
ATOM 572 C C . GLU A 1 75 ? -1.513 2.915 5.196 1.00 97.06 75 GLU A C 1
ATOM 574 O O . GLU A 1 75 ? -2.108 3.119 6.252 1.00 97.06 75 GLU A O 1
ATOM 579 N N . GLN A 1 76 ? -1.898 1.939 4.360 1.00 95.81 76 GLN A N 1
ATOM 580 C CA . GLN A 1 76 ? -3.010 1.045 4.714 1.00 95.81 76 GLN A CA 1
ATOM 581 C C . GLN A 1 76 ? -2.660 0.154 5.907 1.00 95.81 76 GLN A C 1
ATOM 583 O O . GLN A 1 76 ? -3.505 -0.043 6.776 1.00 95.81 76 GLN A O 1
ATOM 588 N N . GLY A 1 77 ? -1.418 -0.335 5.976 1.00 94.88 77 GLY A N 1
ATOM 589 C CA . GLY A 1 77 ? -0.927 -1.089 7.130 1.00 94.88 77 GLY A CA 1
ATOM 590 C C . GLY A 1 77 ? -0.976 -0.265 8.417 1.00 94.88 77 GLY A C 1
ATOM 591 O O . GLY A 1 77 ? -1.510 -0.725 9.418 1.00 94.88 77 GLY A O 1
ATOM 592 N N . GLU A 1 78 ? -0.504 0.981 8.376 1.00 97.25 78 GLU A N 1
ATOM 593 C CA . GLU A 1 78 ? -0.555 1.891 9.525 1.00 97.25 78 GLU A CA 1
ATOM 594 C C . GLU A 1 78 ? -1.995 2.180 9.974 1.00 97.25 78 GLU A C 1
ATOM 596 O O . GLU A 1 78 ? -2.286 2.176 11.169 1.00 97.25 78 GLU A O 1
ATOM 601 N N . ARG A 1 79 ? -2.917 2.397 9.028 1.00 96.25 79 ARG A N 1
ATOM 602 C CA . ARG A 1 79 ? -4.341 2.613 9.333 1.00 96.25 79 ARG A CA 1
ATOM 603 C C . ARG A 1 79 ? -4.977 1.387 9.987 1.00 96.25 79 ARG A C 1
ATOM 605 O O . ARG A 1 79 ? -5.704 1.552 10.957 1.00 96.25 79 ARG A O 1
ATOM 612 N N . LEU A 1 80 ? -4.678 0.184 9.496 1.00 95.00 80 LEU A N 1
ATOM 613 C CA . LEU A 1 80 ? -5.112 -1.073 10.115 1.00 95.00 80 LEU A CA 1
ATOM 614 C C . LEU A 1 80 ? -4.576 -1.212 11.542 1.00 95.00 80 LEU A C 1
ATOM 616 O O . LEU A 1 80 ? -5.343 -1.521 12.447 1.00 95.00 80 LEU A O 1
ATOM 620 N N . THR A 1 81 ? -3.292 -0.924 11.764 1.00 95.62 81 THR A N 1
ATOM 621 C CA . THR A 1 81 ? -2.709 -0.934 13.113 1.00 95.62 81 THR A CA 1
ATOM 622 C C . THR A 1 81 ? -3.409 0.061 14.033 1.00 95.62 81 THR A C 1
ATOM 624 O O . THR A 1 81 ? -3.706 -0.275 15.174 1.00 95.62 81 THR A O 1
ATOM 627 N N . ARG A 1 82 ? -3.727 1.264 13.542 1.00 95.88 82 ARG A N 1
ATOM 628 C CA . ARG A 1 82 ? -4.474 2.261 14.319 1.00 95.88 82 ARG A CA 1
ATOM 629 C C . ARG A 1 82 ? -5.866 1.760 14.700 1.00 95.88 82 AR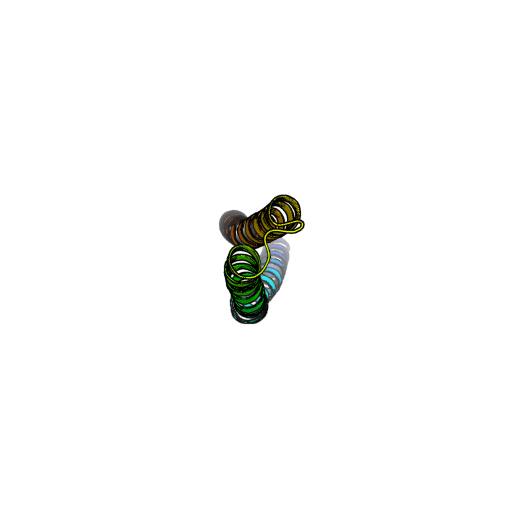G A C 1
ATOM 631 O O . ARG A 1 82 ? -6.242 1.921 15.850 1.00 95.88 82 ARG A O 1
ATOM 638 N N . LEU A 1 83 ? -6.574 1.090 13.788 1.00 95.38 83 LEU A N 1
ATOM 639 C CA . LEU A 1 83 ? -7.872 0.480 14.094 1.00 95.38 83 LEU A CA 1
ATOM 640 C C . LEU A 1 83 ? -7.785 -0.599 15.176 1.00 95.38 83 LEU A C 1
ATOM 642 O O . LEU A 1 83 ? -8.700 -0.708 15.983 1.00 95.38 83 LEU A O 1
ATOM 646 N N . LEU A 1 84 ? -6.702 -1.381 15.214 1.00 94.12 84 LEU A N 1
ATOM 647 C CA . LEU A 1 84 ? -6.477 -2.343 16.298 1.00 94.12 84 LEU A CA 1
ATOM 648 C C . LEU A 1 84 ? -6.294 -1.628 17.642 1.00 94.12 84 LEU A C 1
ATOM 650 O O . LEU A 1 84 ? -6.909 -2.023 18.624 1.00 94.12 84 LEU A O 1
ATOM 654 N N . CYS A 1 85 ? -5.524 -0.537 17.674 1.00 94.56 85 CYS A N 1
ATOM 655 C CA . CYS A 1 85 ? -5.405 0.281 18.881 1.00 94.56 85 CYS A CA 1
ATOM 656 C C . CYS A 1 85 ? -6.743 0.922 19.278 1.00 94.56 85 CYS A C 1
ATOM 658 O O . CYS A 1 85 ? -7.056 0.984 20.460 1.00 94.56 85 CYS A O 1
ATOM 660 N N . ASP A 1 86 ? -7.539 1.386 18.312 1.00 92.56 86 ASP A N 1
ATOM 661 C CA . ASP A 1 86 ? -8.863 1.952 18.580 1.00 92.56 86 ASP A CA 1
ATOM 662 C C . ASP A 1 86 ? -9.813 0.887 19.147 1.00 92.56 86 ASP A C 1
ATOM 664 O O . ASP A 1 86 ? -10.588 1.198 20.047 1.00 92.56 86 ASP A O 1
ATOM 668 N N . LEU A 1 87 ? -9.727 -0.366 18.675 1.00 92.12 87 LEU A N 1
ATOM 669 C CA . LEU A 1 87 ? -10.463 -1.503 19.243 1.00 92.12 87 LEU A CA 1
ATOM 670 C C . LEU A 1 87 ? -10.073 -1.769 20.697 1.00 92.12 87 LEU A C 1
ATOM 672 O O . LEU A 1 87 ? -10.964 -1.981 21.512 1.00 92.12 87 LEU A O 1
ATOM 676 N N . ASP A 1 88 ? -8.781 -1.711 21.031 1.00 91.44 88 ASP A N 1
ATOM 677 C CA . ASP A 1 88 ? -8.305 -1.877 22.413 1.00 91.44 88 ASP A CA 1
ATOM 678 C C . ASP A 1 88 ? -8.837 -0.778 23.357 1.00 91.44 88 ASP A C 1
ATOM 680 O O . ASP A 1 88 ? -8.905 -0.977 24.569 1.00 91.44 88 ASP A O 1
ATOM 684 N N . LEU A 1 89 ? -9.215 0.384 22.809 1.00 89.12 89 LEU A N 1
ATOM 685 C CA . LEU A 1 89 ? -9.795 1.516 23.540 1.00 89.12 89 LEU A CA 1
ATOM 686 C C . LEU A 1 89 ? -11.330 1.498 23.585 1.00 89.12 89 LEU A C 1
ATOM 688 O O . LEU A 1 89 ? -11.924 2.330 24.275 1.00 89.12 89 LEU A O 1
ATOM 692 N N . VAL A 1 90 ? -11.990 0.604 22.840 1.00 85.69 90 VAL A N 1
ATOM 693 C CA . VAL A 1 90 ? -13.431 0.390 22.991 1.00 85.69 90 VAL A CA 1
ATOM 694 C C . VAL A 1 90 ? -13.639 -0.394 24.282 1.00 85.69 90 VAL A C 1
ATOM 696 O O . VAL A 1 90 ? -13.418 -1.600 24.333 1.00 85.69 90 VAL A O 1
ATOM 699 N N . ASP A 1 91 ? -14.042 0.328 25.324 1.00 71.81 91 ASP A N 1
ATOM 700 C CA . ASP A 1 91 ? -14.181 -0.180 26.687 1.00 71.81 91 ASP A CA 1
ATOM 701 C C . ASP A 1 91 ? -14.920 -1.529 26.797 1.00 71.81 91 ASP A C 1
ATOM 703 O O . ASP A 1 91 ? -15.997 -1.743 26.223 1.00 71.81 91 ASP A O 1
ATOM 707 N N . SER A 1 92 ? -14.312 -2.387 27.629 1.00 51.19 92 SER A N 1
ATOM 708 C CA . SER A 1 92 ? -14.960 -3.430 28.437 1.00 51.19 92 SER A CA 1
ATOM 709 C C . SER A 1 92 ? -15.882 -2.832 29.500 1.00 51.19 92 SER A C 1
ATOM 711 O O . SER A 1 92 ? -15.560 -1.743 30.024 1.00 51.19 92 SER A O 1
#

Sequence (92 aa):
MTSNAMKAQGQLAAIADQADRIHDIVTTRLPHQHGLVAAEIAATRWLSVANNGNAATRLKKCKMQVTNFRFRVLEQGERLTRLLCDLDLVDS

Foldseek 3Di:
DDPLVVVLVVLVVVLVVLVVVLVCCVPPVLVVLVVVLVVLVVVLVVCVVVPVVCNVVSVVVSVVSVVVSVVVVVVSVVSVVVSVVSNVVSDD

Radius of gyration: 20.67 Å; Cα contacts (8 Å, |Δi|>4): 34; chains: 1; bounding box: 48×18×57 Å